Protein AF-A0A1D2QND6-F1 (afdb_monomer_lite)

Secondary structure (DSSP, 8-state):
-PEEEEEEHHHHHHHHHHHHHH-HHHHHHHHHTB----SS-TTEEEEEE-HHHHHHHHHHHHHHHHHHHH-TT-TTHHHHHHHHHHHHHHHHHHHHHHHHHHTS-TT----

Organism: NCBI:txid62101

pLDDT: mean 77.79, std 14.17, range [37.38, 94.06]

Radius of gyration: 15.31 Å; chains: 1; bounding box: 42×25×44 Å

Sequence (111 aa):
MGIINSLDSQSFQLTRKLLEHNAPYLAYKLGDGALQPHKYPLDEITVELEIETINAVIDELMVIGQRWLEDNINEYHSERKQILAYILQQWVKVGQDVQKLAALPSNNVLH

Foldseek 3Di:
DWDKDKFWPVLLVVLLVLCVPQPVVLNVQSVVQWDPADPDDPTITIGTHDLVSLVVSLVSLVVVLVVLVVCPPDPCSVVVNVSSVVSNVRSVVVNVVVVVVVPDPPPPPDD

Structure (mmCIF, N/CA/C/O backbone):
data_AF-A0A1D2QND6-F1
#
_entry.id   AF-A0A1D2QND6-F1
#
loop_
_atom_site.group_PDB
_atom_site.id
_atom_site.type_symbol
_atom_site.label_atom_id
_atom_site.label_alt_id
_atom_site.label_comp_id
_atom_site.label_asym_id
_atom_site.label_entity_id
_atom_site.label_seq_id
_atom_site.pdbx_PDB_ins_code
_atom_site.Cartn_x
_atom_site.Cartn_y
_atom_site.Cartn_z
_atom_site.occupancy
_atom_site.B_iso_or_equiv
_atom_site.auth_seq_id
_atom_site.auth_comp_id
_atom_site.auth_asym_id
_atom_site.auth_atom_id
_atom_site.pdbx_PDB_model_num
ATOM 1 N N . MET A 1 1 ? -6.905 -2.919 18.860 1.00 53.09 1 MET A N 1
ATOM 2 C CA . MET A 1 1 ? -8.271 -2.927 18.286 1.00 53.09 1 MET A CA 1
ATOM 3 C C . MET A 1 1 ? -8.096 -2.590 16.818 1.00 53.09 1 MET A C 1
ATOM 5 O O . MET A 1 1 ? -7.474 -1.569 16.548 1.00 53.09 1 MET A O 1
ATOM 9 N N . GLY A 1 2 ? -8.487 -3.486 15.908 1.00 61.34 2 GLY A N 1
ATOM 10 C CA . GLY A 1 2 ? -8.298 -3.282 14.470 1.00 61.34 2 GLY A CA 1
ATOM 11 C C . GLY A 1 2 ? -9.253 -2.221 13.927 1.00 61.34 2 GLY A C 1
ATOM 12 O O . GLY A 1 2 ? -10.313 -1.978 14.505 1.00 61.34 2 GLY A O 1
ATOM 13 N N . ILE A 1 3 ? -8.861 -1.555 12.845 1.00 65.62 3 ILE A N 1
ATOM 14 C CA . ILE A 1 3 ? -9.696 -0.574 12.156 1.00 65.62 3 ILE A CA 1
ATOM 15 C C . ILE A 1 3 ? -10.239 -1.207 10.895 1.00 65.62 3 ILE A C 1
ATOM 17 O O . ILE A 1 3 ? -9.480 -1.719 10.075 1.00 65.62 3 ILE A O 1
ATOM 21 N N . ILE A 1 4 ? -11.559 -1.130 10.764 1.00 67.06 4 ILE A N 1
ATOM 22 C CA . ILE A 1 4 ? -12.307 -1.636 9.625 1.00 67.06 4 ILE A CA 1
ATOM 23 C C . ILE A 1 4 ? -12.335 -0.550 8.550 1.00 67.06 4 ILE A C 1
ATOM 25 O O . ILE A 1 4 ? -12.848 0.545 8.789 1.00 67.06 4 ILE A O 1
ATOM 29 N N . ASN A 1 5 ? -11.790 -0.841 7.373 1.00 73.62 5 ASN A N 1
ATOM 30 C CA . ASN A 1 5 ? -11.842 0.059 6.223 1.00 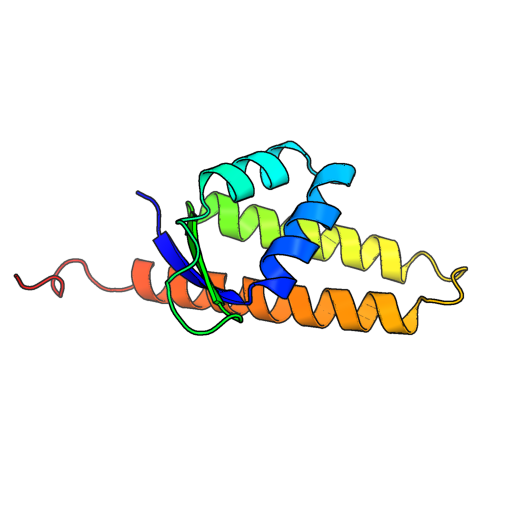73.62 5 ASN A CA 1
ATOM 31 C C . ASN A 1 5 ? -12.056 -0.725 4.921 1.00 73.62 5 ASN A C 1
ATOM 33 O O . ASN A 1 5 ? -11.748 -1.915 4.854 1.00 73.62 5 ASN A O 1
ATOM 37 N N . SER A 1 6 ? -12.583 -0.061 3.895 1.00 78.38 6 SER A N 1
ATOM 38 C CA . SER A 1 6 ? -12.750 -0.632 2.559 1.00 78.38 6 SER A CA 1
ATOM 39 C C . SER A 1 6 ? -11.564 -0.260 1.676 1.00 78.38 6 SER A C 1
ATOM 41 O O . SER A 1 6 ? -11.154 0.899 1.610 1.00 78.38 6 SER A O 1
ATOM 43 N N . LEU A 1 7 ? -11.031 -1.251 0.975 1.00 82.25 7 LEU A N 1
ATOM 44 C CA . LEU A 1 7 ? -9.942 -1.120 0.016 1.00 82.25 7 LEU A CA 1
ATOM 45 C C . LEU A 1 7 ? -10.350 -1.812 -1.279 1.00 82.25 7 LEU A C 1
ATOM 47 O O . LEU A 1 7 ? -10.998 -2.854 -1.226 1.00 82.25 7 LEU A O 1
ATOM 51 N N . ASP A 1 8 ? -9.960 -1.292 -2.440 1.00 85.25 8 ASP A N 1
ATOM 52 C CA . ASP A 1 8 ? -10.268 -2.004 -3.674 1.00 85.25 8 ASP A CA 1
ATOM 53 C C . ASP A 1 8 ? -9.556 -3.374 -3.735 1.00 85.25 8 ASP A C 1
ATOM 55 O O . ASP A 1 8 ? -8.427 -3.562 -3.257 1.00 85.25 8 ASP A O 1
ATOM 59 N N . SER A 1 9 ? -10.242 -4.365 -4.302 1.00 81.62 9 SER A N 1
ATOM 60 C CA . SER A 1 9 ? -9.810 -5.764 -4.266 1.00 81.62 9 SER A CA 1
ATOM 61 C C . SER A 1 9 ? -8.508 -5.996 -5.039 1.00 81.62 9 SER A C 1
ATOM 63 O O . SER A 1 9 ? -7.694 -6.843 -4.651 1.00 81.62 9 SER A O 1
ATOM 65 N N . GLN A 1 10 ? -8.273 -5.221 -6.102 1.00 84.31 10 GLN A N 1
ATOM 66 C CA . GLN A 1 10 ? -7.078 -5.325 -6.934 1.00 84.31 10 GLN A CA 1
ATOM 67 C C . GLN A 1 10 ? -5.852 -4.769 -6.216 1.00 84.31 10 GLN A C 1
ATOM 69 O O . GLN A 1 10 ? -4.829 -5.453 -6.158 1.00 84.31 10 GLN A O 1
ATOM 74 N N . SER A 1 11 ? -5.953 -3.587 -5.613 1.00 87.56 11 SER A N 1
ATOM 75 C CA . SER A 1 11 ? -4.891 -2.997 -4.802 1.00 87.56 11 SER A CA 1
ATOM 76 C C . SER A 1 11 ? -4.544 -3.898 -3.639 1.00 87.56 11 SER A C 1
ATOM 78 O O . SER A 1 11 ? -3.364 -4.153 -3.433 1.00 87.56 11 SER A O 1
ATOM 80 N N . PHE A 1 12 ? -5.530 -4.470 -2.939 1.00 88.31 12 PHE A N 1
ATOM 81 C CA . PHE A 1 12 ? -5.255 -5.425 -1.864 1.00 88.31 12 PHE A CA 1
ATOM 82 C C . PHE A 1 12 ? -4.416 -6.618 -2.355 1.00 88.31 12 PHE A C 1
ATOM 84 O O . PHE A 1 12 ? -3.376 -6.943 -1.774 1.00 88.31 12 PHE A O 1
ATOM 91 N N . GLN A 1 13 ? -4.833 -7.261 -3.452 1.00 85.94 13 GLN A N 1
ATOM 92 C CA . GLN A 1 13 ? -4.117 -8.414 -4.005 1.00 85.94 13 GLN A CA 1
ATOM 93 C C . GLN A 1 13 ? -2.722 -8.050 -4.519 1.00 85.94 13 GLN A C 1
ATOM 95 O O . GLN A 1 13 ? -1.773 -8.811 -4.315 1.00 85.94 13 GLN A O 1
ATOM 100 N N . LEU A 1 14 ? -2.583 -6.903 -5.186 1.00 88.69 14 LEU A N 1
ATOM 101 C CA . LEU A 1 14 ? -1.298 -6.428 -5.688 1.00 88.69 14 LEU A CA 1
ATOM 102 C C . LEU A 1 14 ? -0.357 -6.074 -4.537 1.00 88.69 14 LEU A C 1
ATOM 104 O O . LEU A 1 14 ? 0.794 -6.501 -4.556 1.00 88.69 14 LEU A O 1
ATOM 108 N N . THR A 1 15 ? -0.841 -5.384 -3.503 1.00 91.69 15 THR A N 1
ATOM 109 C CA . THR A 1 15 ? -0.072 -5.111 -2.284 1.00 91.69 15 THR A CA 1
ATOM 110 C C . THR A 1 15 ? 0.420 -6.398 -1.652 1.00 91.69 15 THR A C 1
ATOM 112 O O . THR A 1 15 ? 1.610 -6.516 -1.372 1.00 91.69 15 THR A O 1
ATOM 115 N N . ARG A 1 16 ? -0.454 -7.394 -1.480 1.00 90.25 16 ARG A N 1
ATOM 116 C CA . ARG A 1 16 ? -0.052 -8.679 -0.907 1.00 90.25 16 ARG A CA 1
ATOM 117 C C . ARG A 1 16 ? 1.061 -9.336 -1.728 1.00 90.25 16 ARG A C 1
ATOM 119 O O . ARG A 1 16 ? 2.079 -9.698 -1.150 1.00 90.25 16 ARG A O 1
ATOM 126 N N . LYS A 1 17 ? 0.920 -9.414 -3.056 1.00 89.56 17 LYS A N 1
ATOM 127 C CA . LYS A 1 17 ? 1.960 -9.969 -3.945 1.00 89.56 17 LYS A CA 1
ATOM 128 C C . LYS A 1 17 ? 3.284 -9.208 -3.857 1.00 89.56 17 LYS A C 1
ATOM 130 O O . LYS A 1 17 ? 4.347 -9.820 -3.853 1.00 89.56 17 LYS A O 1
ATOM 135 N N . LEU A 1 18 ? 3.237 -7.877 -3.781 1.00 89.81 18 LEU A N 1
ATOM 136 C CA . LEU A 1 18 ? 4.442 -7.059 -3.621 1.00 89.81 18 LEU A CA 1
ATOM 137 C C . LEU A 1 18 ? 5.135 -7.346 -2.287 1.00 89.81 18 LEU A C 1
ATOM 139 O O . LEU A 1 18 ? 6.358 -7.489 -2.239 1.00 89.81 18 LEU A O 1
ATOM 143 N N . LEU A 1 19 ? 4.363 -7.477 -1.211 1.00 92.31 19 LEU A N 1
ATOM 144 C CA . LEU A 1 19 ? 4.894 -7.728 0.124 1.00 92.31 19 LEU A CA 1
ATOM 145 C C . LEU A 1 19 ? 5.364 -9.173 0.317 1.00 92.31 19 LEU A C 1
ATOM 147 O O . LEU A 1 19 ? 6.319 -9.377 1.054 1.00 92.31 19 LEU A O 1
ATOM 151 N N . GLU A 1 20 ? 4.789 -10.162 -0.373 1.00 91.00 20 GLU A N 1
ATOM 152 C CA . GLU A 1 20 ? 5.235 -11.568 -0.308 1.00 91.00 20 GLU A CA 1
ATOM 153 C C . GLU A 1 20 ? 6.733 -11.724 -0.620 1.00 91.00 20 GLU A C 1
ATOM 155 O O . GLU A 1 20 ? 7.388 -12.605 -0.066 1.00 91.00 20 GLU A O 1
ATOM 160 N N . HIS A 1 21 ? 7.295 -10.834 -1.443 1.00 86.38 21 HIS A N 1
ATOM 161 C CA . HIS A 1 21 ? 8.716 -10.839 -1.798 1.00 86.38 21 HIS A CA 1
ATOM 162 C C . HIS A 1 21 ? 9.573 -9.829 -1.022 1.00 86.38 21 HIS A C 1
ATOM 164 O O . HIS A 1 21 ? 10.778 -10.037 -0.901 1.00 86.38 21 HIS A O 1
ATOM 170 N N . ASN A 1 22 ? 8.982 -8.742 -0.519 1.00 87.12 22 ASN A N 1
ATOM 171 C CA . ASN A 1 22 ? 9.728 -7.627 0.083 1.00 87.12 22 ASN A CA 1
ATOM 172 C C . ASN A 1 22 ? 9.596 -7.565 1.610 1.00 87.12 22 ASN A C 1
ATOM 174 O O . ASN A 1 22 ? 10.574 -7.293 2.299 1.00 87.12 22 ASN A O 1
ATOM 178 N N . ALA A 1 23 ? 8.414 -7.877 2.141 1.00 92.12 23 ALA A N 1
ATOM 179 C CA . ALA A 1 23 ? 8.124 -7.923 3.570 1.00 92.12 23 ALA A CA 1
ATOM 180 C C . ALA A 1 23 ? 7.092 -9.031 3.872 1.00 92.12 2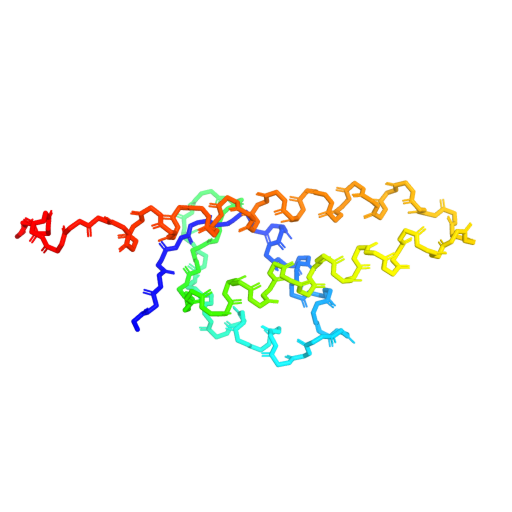3 ALA A C 1
ATOM 182 O O . ALA A 1 23 ? 5.918 -8.741 4.131 1.00 92.12 23 ALA A O 1
ATOM 183 N N . PRO A 1 24 ? 7.507 -10.315 3.870 1.00 90.19 24 PRO A N 1
ATOM 184 C CA . PRO A 1 24 ? 6.587 -11.451 3.989 1.00 90.19 24 PRO A CA 1
ATOM 185 C C . PRO A 1 24 ? 5.727 -11.418 5.259 1.00 90.19 24 PRO A C 1
ATOM 187 O O . PRO A 1 24 ? 4.584 -11.870 5.257 1.00 90.19 24 PRO A O 1
ATOM 190 N N . TYR A 1 25 ? 6.251 -10.835 6.343 1.00 90.25 25 TYR A N 1
ATOM 191 C CA . TYR A 1 25 ? 5.506 -10.673 7.591 1.00 90.25 25 TYR A CA 1
ATOM 192 C C . TYR A 1 25 ? 4.297 -9.731 7.435 1.00 90.25 25 TYR A C 1
ATOM 194 O O . TYR A 1 25 ? 3.257 -9.973 8.044 1.00 90.25 25 TYR A O 1
ATOM 202 N N . LEU A 1 26 ? 4.403 -8.680 6.610 1.00 90.44 26 LEU A N 1
ATOM 203 C CA . LEU A 1 26 ? 3.289 -7.773 6.322 1.00 90.44 26 LEU A CA 1
ATOM 204 C C . LEU A 1 26 ? 2.269 -8.437 5.405 1.00 90.44 26 LEU A C 1
ATOM 206 O O . LEU A 1 26 ? 1.074 -8.290 5.634 1.00 90.44 26 LEU A O 1
ATOM 210 N N . ALA A 1 27 ? 2.720 -9.218 4.418 1.00 88.75 27 ALA A N 1
ATOM 211 C CA . ALA A 1 27 ? 1.816 -9.999 3.574 1.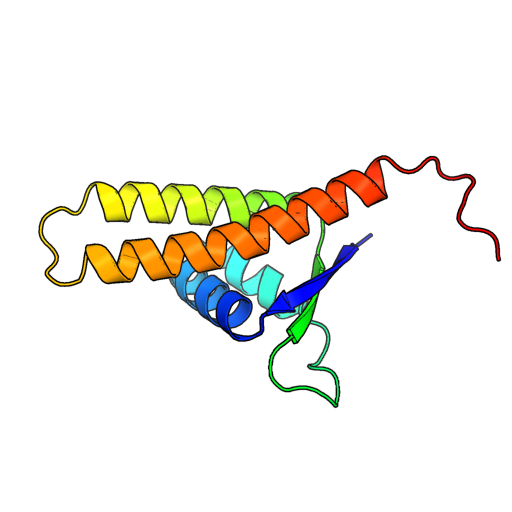00 88.75 27 ALA A CA 1
ATOM 212 C C . ALA A 1 27 ? 0.970 -10.983 4.399 1.00 88.75 27 ALA A C 1
ATOM 214 O O . ALA A 1 27 ? -0.231 -11.112 4.165 1.00 88.75 27 ALA A O 1
ATOM 215 N N . TYR A 1 28 ? 1.588 -11.624 5.396 1.00 87.50 28 TYR A N 1
ATOM 216 C CA . TYR A 1 28 ? 0.893 -12.484 6.351 1.00 87.50 28 TYR A CA 1
ATOM 217 C C . TYR A 1 28 ? -0.146 -11.699 7.169 1.00 87.50 28 TYR A C 1
ATOM 219 O O . TYR A 1 28 ? -1.318 -12.066 7.175 1.00 87.50 28 TYR A O 1
ATOM 227 N N . LYS A 1 29 ? 0.245 -10.567 7.777 1.00 86.38 29 LYS A N 1
ATOM 228 C CA . LYS A 1 29 ? -0.676 -9.710 8.549 1.00 86.38 29 LYS A CA 1
ATOM 229 C C . LYS A 1 29 ? -1.852 -9.182 7.721 1.00 86.38 29 LYS A C 1
ATOM 231 O O . LYS A 1 29 ? -2.966 -9.115 8.229 1.00 86.38 29 LYS A O 1
ATOM 236 N N . LEU A 1 30 ? -1.623 -8.831 6.454 1.00 83.38 30 LEU A N 1
ATOM 237 C CA . LEU A 1 30 ? -2.692 -8.440 5.532 1.00 83.38 30 LEU A CA 1
ATOM 238 C C . LEU A 1 30 ? -3.663 -9.587 5.254 1.00 83.38 30 LEU A C 1
ATOM 240 O O . LEU A 1 30 ? -4.861 -9.351 5.150 1.00 83.38 30 LEU A O 1
ATOM 244 N N . GLY A 1 31 ? -3.149 -10.813 5.122 1.00 79.56 31 GLY A N 1
ATOM 245 C CA . GLY A 1 31 ? -3.966 -12.010 4.946 1.00 79.56 31 GLY A CA 1
ATOM 246 C C . GLY A 1 31 ? -4.881 -12.277 6.140 1.00 79.56 31 GLY A C 1
ATOM 247 O O . GLY A 1 31 ? -6.067 -12.517 5.936 1.00 79.56 31 GLY A O 1
ATOM 248 N N . ASP A 1 32 ? -4.346 -12.177 7.359 1.00 75.31 32 ASP A N 1
ATOM 249 C CA . ASP A 1 32 ? -5.105 -12.381 8.602 1.00 75.31 32 ASP A CA 1
ATOM 250 C C . ASP A 1 32 ? -6.132 -11.263 8.857 1.00 75.31 32 ASP A C 1
ATOM 252 O O . ASP A 1 32 ? -7.195 -11.520 9.416 1.00 75.31 32 ASP A O 1
ATOM 256 N N . GLY A 1 33 ? -5.837 -10.031 8.426 1.00 63.41 33 GLY A N 1
ATOM 257 C CA . GLY A 1 33 ? -6.729 -8.877 8.574 1.00 63.41 33 GLY A CA 1
ATOM 258 C C . GLY A 1 33 ? -7.795 -8.728 7.484 1.00 63.41 33 GLY A C 1
ATOM 259 O O . GLY A 1 33 ? -8.601 -7.806 7.549 1.00 63.41 33 GLY A O 1
ATOM 260 N N . ALA A 1 34 ? -7.826 -9.582 6.459 1.00 70.06 34 ALA A N 1
ATOM 261 C CA . ALA A 1 34 ? -8.859 -9.510 5.429 1.00 70.06 34 ALA A CA 1
ATOM 262 C C . ALA A 1 34 ? -10.166 -10.140 5.930 1.00 70.06 34 ALA A C 1
ATOM 264 O O . ALA A 1 34 ? -10.261 -11.358 6.103 1.00 70.06 34 ALA A O 1
ATOM 265 N N . LEU A 1 35 ? -11.204 -9.324 6.109 1.00 63.53 35 LEU A N 1
ATOM 266 C CA . LEU A 1 35 ? -12.551 -9.830 6.351 1.00 63.53 35 LEU A CA 1
ATOM 267 C C . LEU A 1 35 ? -13.132 -10.306 5.009 1.00 63.53 35 LEU A C 1
ATOM 269 O O . LEU A 1 35 ? -12.875 -9.705 3.966 1.00 63.53 35 LEU A O 1
ATOM 273 N N . GLN A 1 36 ? -13.855 -11.435 5.017 1.00 57.16 36 GLN A N 1
ATOM 274 C CA . GLN A 1 36 ? -14.335 -12.099 3.793 1.00 57.16 36 GLN A CA 1
ATOM 275 C C . GLN A 1 36 ? -14.960 -11.104 2.797 1.00 57.16 36 GLN A C 1
ATOM 277 O O . GLN A 1 36 ? -15.710 -10.222 3.225 1.00 57.16 36 GLN A O 1
ATOM 282 N N . PRO A 1 37 ? -14.722 -11.268 1.479 1.00 54.09 37 PRO A N 1
ATOM 283 C CA . PRO A 1 37 ? -15.280 -10.376 0.471 1.00 54.09 37 PRO A CA 1
ATOM 284 C C . PRO A 1 37 ? -16.800 -10.308 0.624 1.00 54.09 37 PRO A C 1
ATOM 286 O O . PRO A 1 37 ? -17.485 -11.338 0.651 1.00 54.09 37 PRO A O 1
ATOM 289 N N . HIS A 1 38 ? -17.328 -9.092 0.765 1.00 48.53 38 HIS A N 1
ATOM 290 C CA . HIS A 1 38 ? -18.762 -8.878 0.840 1.00 48.53 38 HIS A CA 1
ATOM 291 C C . HIS A 1 38 ? -19.439 -9.450 -0.413 1.00 48.53 38 HIS A C 1
ATOM 293 O O . HIS A 1 38 ? -18.961 -9.315 -1.541 1.00 48.53 38 HIS A O 1
ATOM 299 N N . LYS A 1 39 ? -20.581 -10.119 -0.216 1.00 44.25 39 LYS A N 1
ATOM 300 C CA . LYS A 1 39 ? -21.522 -10.386 -1.306 1.00 44.25 39 LYS A CA 1
ATOM 301 C C . LYS A 1 39 ? -21.945 -9.008 -1.845 1.00 44.25 39 LYS A C 1
ATOM 303 O O . LYS A 1 39 ? -22.751 -8.370 -1.183 1.00 44.25 39 LYS A O 1
ATOM 308 N N . TYR A 1 40 ? -21.417 -8.601 -3.004 1.00 39.66 40 TYR A N 1
ATOM 309 C CA . TYR A 1 40 ? -21.650 -7.350 -3.768 1.00 39.66 40 TYR A CA 1
ATOM 310 C C . TYR A 1 40 ? -20.753 -6.137 -3.435 1.00 39.66 40 TYR A C 1
ATOM 312 O O . TYR A 1 40 ? -20.583 -5.838 -2.257 1.00 39.66 40 TYR A O 1
ATOM 320 N N . PRO A 1 41 ? -20.355 -5.322 -4.443 1.00 48.88 41 PRO A N 1
ATOM 321 C CA . PRO A 1 41 ? -19.913 -5.652 -5.805 1.00 48.88 41 PRO A CA 1
ATOM 322 C C . PRO A 1 41 ? -18.421 -6.056 -5.805 1.00 48.88 41 PRO A C 1
ATOM 324 O O . PRO A 1 41 ? -17.725 -5.890 -4.814 1.00 48.88 41 PRO A O 1
ATOM 327 N N . LEU A 1 42 ? -17.935 -6.626 -6.907 1.00 53.38 42 LEU A N 1
ATOM 328 C CA . LEU A 1 42 ? -16.666 -7.370 -7.051 1.00 53.38 42 LEU A CA 1
ATOM 329 C C . LEU A 1 42 ? -15.356 -6.591 -6.771 1.00 53.38 42 LEU A C 1
ATOM 331 O O . LEU A 1 42 ? -14.267 -7.152 -6.917 1.00 53.38 42 LEU A O 1
ATOM 335 N N . ASP A 1 43 ? -15.439 -5.336 -6.337 1.00 70.38 43 ASP A N 1
ATOM 336 C CA . ASP A 1 43 ? -14.337 -4.385 -6.451 1.00 70.38 43 ASP A CA 1
ATOM 337 C C . ASP A 1 43 ? -13.787 -3.882 -5.110 1.00 70.38 43 ASP A C 1
ATOM 339 O O . ASP A 1 43 ? -12.726 -3.272 -5.121 1.00 70.38 43 ASP A O 1
ATOM 343 N N . GLU A 1 44 ? -14.415 -4.174 -3.962 1.00 72.56 44 GLU A N 1
ATOM 344 C CA . GLU A 1 44 ? -13.940 -3.726 -2.638 1.00 72.56 44 GLU A CA 1
ATOM 345 C C . GLU A 1 44 ? -13.861 -4.872 -1.608 1.00 72.56 44 GLU A C 1
ATOM 347 O O . GLU A 1 44 ? -14.706 -5.767 -1.558 1.00 72.56 44 GLU A O 1
ATOM 352 N N . ILE A 1 45 ? -12.816 -4.845 -0.780 1.00 76.81 45 ILE A N 1
ATOM 353 C CA . ILE A 1 45 ? -12.531 -5.754 0.332 1.00 76.81 45 ILE A CA 1
ATOM 354 C C . ILE A 1 45 ? -12.511 -4.937 1.618 1.00 76.81 45 ILE A C 1
ATOM 356 O O . ILE A 1 45 ? -11.880 -3.884 1.695 1.00 76.81 45 ILE A O 1
ATOM 360 N N . THR A 1 46 ? -13.160 -5.460 2.652 1.00 79.44 46 THR A N 1
ATOM 361 C CA . THR A 1 46 ? -13.065 -4.904 3.996 1.00 79.44 46 THR A CA 1
ATOM 362 C C . THR A 1 46 ? -11.854 -5.491 4.712 1.00 79.44 46 THR A C 1
ATOM 364 O O . THR A 1 46 ? -11.711 -6.709 4.819 1.00 79.44 46 THR A O 1
ATOM 367 N N . VAL A 1 47 ? -10.981 -4.628 5.218 1.00 77.75 47 VAL A N 1
ATOM 368 C CA . VAL A 1 47 ? -9.803 -5.010 6.001 1.00 77.75 47 VAL A CA 1
ATOM 369 C C . VAL A 1 47 ? -9.958 -4.525 7.434 1.00 77.75 47 VAL A C 1
ATOM 371 O O . VAL A 1 47 ? -10.373 -3.393 7.658 1.00 77.75 47 VAL A O 1
ATOM 374 N N . GLU A 1 48 ? -9.623 -5.380 8.394 1.00 84.44 48 GLU A N 1
ATOM 375 C CA . GLU A 1 48 ? -9.487 -5.058 9.809 1.00 84.44 48 GLU A CA 1
ATOM 376 C C . GLU A 1 48 ? -8.004 -5.125 10.190 1.00 84.44 48 GLU A C 1
ATOM 378 O O . GLU A 1 48 ? -7.431 -6.201 10.366 1.00 84.44 48 GLU A O 1
ATOM 383 N N . LEU A 1 49 ? -7.357 -3.961 10.281 1.00 82.25 49 LEU A N 1
ATOM 384 C CA . LEU A 1 49 ? -5.915 -3.857 10.519 1.00 82.25 49 LEU A CA 1
ATOM 385 C C . LEU A 1 49 ? -5.598 -2.821 11.595 1.00 82.25 49 LEU A C 1
ATOM 387 O O . LEU A 1 49 ? -6.283 -1.810 11.737 1.00 82.25 49 LEU A O 1
ATOM 391 N N . GLU A 1 50 ? -4.529 -3.057 12.350 1.00 85.50 50 GLU A N 1
ATOM 392 C CA . GLU A 1 50 ? -3.979 -2.065 13.279 1.00 85.50 50 GLU A CA 1
ATOM 393 C C . GLU A 1 50 ? -3.360 -0.882 12.516 1.00 85.50 50 GLU A C 1
ATOM 395 O O . GLU A 1 50 ? -2.799 -1.069 11.431 1.00 85.50 50 GLU A O 1
ATOM 400 N N . ILE A 1 51 ? -3.405 0.323 13.099 1.00 83.50 51 ILE A N 1
ATOM 401 C CA . ILE A 1 51 ? -2.840 1.550 12.498 1.00 83.50 51 ILE A CA 1
ATOM 402 C C . ILE A 1 51 ? -1.366 1.346 12.149 1.00 83.50 51 ILE A C 1
ATOM 404 O O . ILE A 1 51 ? -0.908 1.729 11.074 1.00 83.50 51 ILE A O 1
ATOM 408 N N . GLU A 1 52 ? -0.629 0.699 13.044 1.00 87.62 52 GLU A N 1
ATOM 409 C CA . GLU A 1 52 ? 0.785 0.385 12.892 1.00 87.62 52 GLU A CA 1
ATOM 410 C C . GLU A 1 52 ? 1.029 -0.517 11.680 1.00 87.62 52 GLU A C 1
ATOM 412 O O . GLU A 1 52 ? 2.010 -0.336 10.963 1.00 87.62 52 GLU A O 1
ATOM 417 N N . THR A 1 53 ? 0.118 -1.458 11.412 1.00 88.94 53 THR A N 1
ATOM 418 C CA . THR A 1 53 ? 0.212 -2.341 10.243 1.00 88.94 53 THR A CA 1
ATOM 419 C C . THR A 1 53 ? -0.087 -1.577 8.956 1.00 88.94 53 THR A C 1
ATOM 421 O O . THR A 1 53 ? 0.613 -1.765 7.966 1.00 88.94 53 THR A O 1
ATOM 424 N N . ILE A 1 54 ? -1.072 -0.675 8.972 1.00 87.44 54 ILE A N 1
ATOM 425 C CA . ILE A 1 54 ? -1.404 0.181 7.823 1.00 87.44 54 ILE A CA 1
ATOM 426 C C . ILE A 1 54 ? -0.225 1.101 7.480 1.00 87.44 54 ILE A C 1
ATOM 428 O O . ILE A 1 54 ? 0.189 1.158 6.323 1.00 87.44 54 ILE A O 1
ATOM 432 N N . ASN A 1 55 ? 0.363 1.762 8.480 1.00 89.31 55 ASN A N 1
ATOM 433 C CA . ASN A 1 55 ? 1.533 2.620 8.286 1.00 89.31 55 ASN A CA 1
ATOM 434 C C . ASN A 1 55 ? 2.732 1.824 7.753 1.00 89.31 55 ASN A C 1
ATOM 436 O O . ASN A 1 55 ? 3.345 2.236 6.774 1.00 89.31 55 ASN A O 1
ATOM 440 N N . ALA A 1 56 ? 3.011 0.643 8.317 1.00 91.62 56 ALA A N 1
ATOM 441 C CA . ALA A 1 56 ? 4.101 -0.209 7.845 1.00 91.62 56 ALA A CA 1
ATOM 442 C C . ALA A 1 56 ? 3.913 -0.670 6.386 1.00 91.62 56 ALA A C 1
ATOM 444 O O . ALA A 1 56 ? 4.887 -0.777 5.644 1.00 91.62 56 ALA A O 1
ATOM 445 N N . VAL A 1 57 ? 2.671 -0.920 5.953 1.00 91.62 57 VAL A N 1
ATOM 446 C CA . VAL A 1 57 ? 2.358 -1.242 4.550 1.00 91.62 57 VAL A CA 1
ATOM 447 C C . VAL A 1 57 ? 2.620 -0.044 3.637 1.00 91.62 57 VAL A C 1
ATOM 449 O O . VAL A 1 57 ? 3.233 -0.220 2.584 1.00 91.62 57 VAL A O 1
ATOM 452 N N . ILE A 1 58 ? 2.192 1.161 4.027 1.00 91.56 58 ILE A N 1
ATOM 453 C CA . ILE A 1 58 ? 2.451 2.393 3.262 1.00 91.56 58 ILE A CA 1
ATOM 454 C C . ILE A 1 58 ? 3.959 2.622 3.118 1.00 91.56 58 ILE A C 1
ATOM 456 O O . ILE A 1 58 ? 4.438 2.826 2.000 1.00 91.56 58 ILE A O 1
ATOM 460 N N . ASP A 1 59 ? 4.700 2.533 4.222 1.00 92.81 59 ASP A N 1
ATOM 461 C CA . ASP A 1 59 ? 6.146 2.745 4.240 1.00 92.81 59 ASP A CA 1
ATOM 462 C C . ASP A 1 59 ? 6.865 1.739 3.330 1.00 92.81 59 ASP A C 1
ATOM 464 O O . ASP A 1 59 ? 7.666 2.130 2.479 1.00 92.81 59 ASP A O 1
ATOM 468 N N . GLU A 1 60 ? 6.536 0.446 3.423 1.00 94.06 60 GLU A N 1
ATOM 469 C CA . GLU A 1 60 ? 7.168 -0.574 2.580 1.00 94.06 60 GLU A CA 1
ATOM 470 C C . GLU A 1 60 ? 6.844 -0.365 1.091 1.00 94.06 60 GLU A C 1
ATOM 472 O O . GLU A 1 60 ? 7.728 -0.486 0.242 1.00 94.06 60 GLU A O 1
ATOM 477 N N . LEU A 1 61 ? 5.606 0.015 0.752 1.00 91.69 61 LEU A N 1
ATOM 478 C CA . LEU A 1 61 ? 5.233 0.349 -0.626 1.00 91.69 61 LEU A CA 1
ATOM 479 C C . LEU A 1 61 ? 6.019 1.559 -1.157 1.00 91.69 61 LEU A C 1
ATOM 481 O O . LEU A 1 61 ? 6.426 1.552 -2.322 1.00 91.69 61 LEU A O 1
ATOM 485 N N . MET A 1 62 ? 6.285 2.569 -0.322 1.00 90.44 62 MET A N 1
ATOM 486 C CA . MET A 1 62 ? 7.147 3.696 -0.695 1.00 90.44 62 MET A CA 1
ATOM 487 C C . MET A 1 62 ? 8.586 3.241 -0.968 1.00 90.44 62 MET A C 1
ATOM 489 O O . MET A 1 62 ? 9.169 3.639 -1.980 1.00 90.44 62 MET A O 1
ATOM 493 N N . VAL A 1 63 ? 9.143 2.364 -0.126 1.00 91.81 63 VAL A N 1
ATOM 494 C CA . VAL A 1 63 ? 10.502 1.819 -0.304 1.00 91.81 63 VAL A CA 1
ATOM 495 C C . VAL A 1 63 ? 10.597 0.943 -1.560 1.00 91.81 63 VAL A C 1
ATOM 497 O O . VAL A 1 63 ? 11.588 1.016 -2.292 1.00 91.81 63 VAL A O 1
ATOM 500 N N . ILE A 1 64 ? 9.588 0.114 -1.846 1.00 89.31 64 ILE A N 1
ATOM 501 C CA . ILE A 1 64 ? 9.504 -0.660 -3.100 1.00 89.31 64 ILE A CA 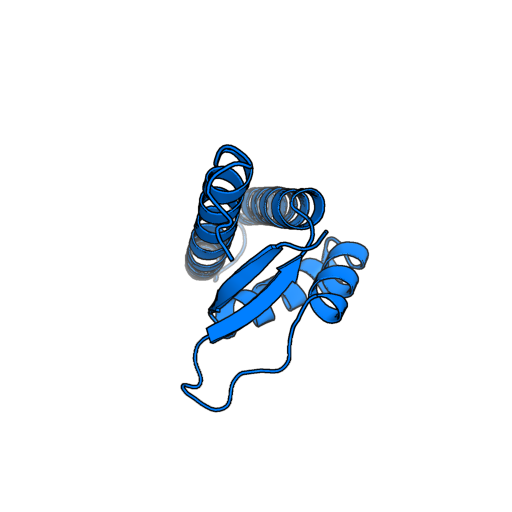1
ATOM 502 C C . ILE A 1 64 ? 9.483 0.292 -4.300 1.00 89.31 64 ILE A C 1
ATOM 504 O O . ILE A 1 64 ? 10.206 0.078 -5.273 1.00 89.31 64 ILE A O 1
ATOM 508 N N . GLY A 1 65 ? 8.711 1.376 -4.212 1.00 86.31 65 GLY A N 1
ATOM 509 C CA . GLY A 1 65 ? 8.650 2.387 -5.260 1.00 86.31 65 GLY A CA 1
ATOM 510 C C . GLY A 1 65 ? 9.945 3.078 -5.542 1.00 86.31 65 GLY A C 1
ATOM 511 O O . GLY A 1 65 ? 10.334 3.175 -6.701 1.00 86.3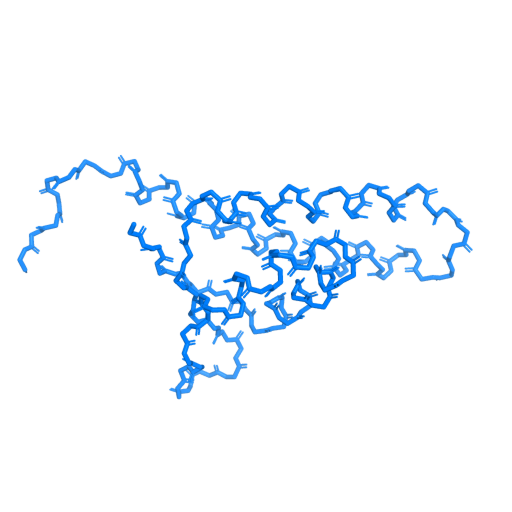1 65 GLY A O 1
ATOM 512 N N . GLN A 1 66 ? 10.633 3.514 -4.498 1.00 86.31 66 GLN A N 1
ATOM 513 C CA . GLN A 1 66 ? 11.931 4.136 -4.661 1.00 86.31 66 GLN A CA 1
ATOM 514 C C . GLN A 1 66 ? 12.916 3.188 -5.359 1.00 86.31 66 GLN A C 1
ATOM 516 O O . GLN A 1 66 ? 13.539 3.581 -6.343 1.00 86.31 66 GLN A O 1
ATOM 521 N N . ARG A 1 67 ? 12.967 1.915 -4.944 1.00 86.75 67 ARG A N 1
ATOM 522 C CA . ARG A 1 67 ? 13.799 0.891 -5.601 1.00 86.75 67 ARG A CA 1
ATOM 523 C C . ARG A 1 67 ? 13.450 0.723 -7.083 1.00 86.75 67 ARG A C 1
ATOM 525 O O . ARG A 1 67 ? 14.341 0.612 -7.918 1.00 86.75 67 ARG A O 1
ATOM 532 N N . TRP A 1 68 ? 12.164 0.729 -7.427 1.00 83.62 68 TRP A N 1
ATOM 533 C CA . TRP A 1 68 ? 11.714 0.625 -8.819 1.00 83.62 68 TRP A CA 1
ATOM 534 C C . TRP A 1 68 ? 12.014 1.873 -9.657 1.00 83.62 68 TRP A C 1
ATOM 536 O O . TRP A 1 68 ? 12.214 1.747 -10.861 1.00 83.62 68 TRP A O 1
ATOM 546 N N . LEU A 1 69 ? 12.040 3.062 -9.045 1.00 75.25 69 LEU A N 1
ATOM 547 C CA . LEU A 1 69 ? 12.444 4.312 -9.701 1.00 75.25 69 LEU A CA 1
ATOM 548 C C . LEU A 1 69 ? 13.949 4.357 -9.987 1.00 75.25 69 LEU A C 1
ATOM 550 O O . LEU A 1 69 ? 14.375 4.991 -10.951 1.00 75.25 69 LEU A O 1
ATOM 554 N N . GLU A 1 70 ? 14.749 3.721 -9.137 1.00 81.12 70 GLU A N 1
ATOM 555 C CA . GLU A 1 70 ? 16.202 3.636 -9.288 1.00 81.12 70 GLU A CA 1
ATOM 556 C C . GLU A 1 70 ? 16.608 2.576 -10.335 1.00 81.12 70 GLU A C 1
ATOM 558 O O . GLU A 1 70 ? 17.620 2.747 -11.024 1.00 81.12 70 GLU A O 1
ATOM 563 N N . ASP A 1 71 ? 15.782 1.538 -10.530 1.00 76.62 71 ASP A N 1
ATOM 564 C CA . ASP A 1 71 ? 15.931 0.506 -11.568 1.00 76.62 71 ASP A CA 1
ATOM 565 C C . ASP A 1 71 ? 15.549 1.032 -12.971 1.00 76.62 71 ASP A C 1
ATOM 567 O O . ASP A 1 71 ? 14.523 0.689 -13.564 1.00 76.62 71 ASP A O 1
ATOM 571 N N . ASN A 1 72 ? 16.411 1.895 -13.518 1.00 62.78 72 ASN A N 1
ATOM 572 C CA . ASN A 1 72 ? 16.252 2.558 -14.821 1.00 62.78 72 ASN A CA 1
ATOM 573 C C . ASN A 1 72 ? 16.437 1.629 -16.044 1.00 62.78 72 ASN A C 1
ATOM 575 O O . ASN A 1 72 ? 16.464 2.108 -17.176 1.00 62.78 72 ASN A O 1
ATOM 579 N N . ILE A 1 73 ? 16.605 0.317 -15.846 1.00 62.06 73 ILE A N 1
ATOM 580 C CA . ILE A 1 73 ? 16.994 -0.634 -16.905 1.00 62.06 73 ILE A CA 1
ATOM 581 C C . ILE A 1 73 ? 15.776 -1.399 -17.466 1.00 62.06 73 ILE A C 1
ATOM 583 O O . ILE A 1 73 ? 15.895 -2.155 -18.427 1.00 62.06 73 ILE A O 1
ATOM 587 N N . ASN A 1 74 ? 14.576 -1.198 -16.912 1.00 63.75 74 ASN A N 1
ATOM 588 C CA . ASN A 1 74 ? 13.418 -2.032 -17.233 1.00 63.75 74 ASN A CA 1
ATOM 589 C C . ASN A 1 74 ? 12.477 -1.426 -18.290 1.00 63.75 74 ASN A C 1
ATOM 591 O O . ASN A 1 74 ? 11.997 -0.303 -18.139 1.00 63.75 74 ASN A O 1
ATOM 595 N N . GLU A 1 75 ? 12.117 -2.219 -19.303 1.00 67.69 75 GLU A N 1
ATOM 596 C CA . GLU A 1 75 ? 11.160 -1.855 -20.364 1.00 67.69 75 GLU A CA 1
ATOM 597 C C . GLU A 1 75 ? 9.736 -1.559 -19.842 1.00 67.69 75 GLU A C 1
ATOM 599 O O . GLU A 1 75 ? 8.959 -0.904 -20.526 1.00 67.69 75 GLU A O 1
ATOM 604 N N . TYR A 1 76 ? 9.431 -1.957 -18.599 1.00 72.19 76 TYR A N 1
ATOM 605 C CA . TYR A 1 76 ? 8.139 -1.749 -17.923 1.00 72.19 76 TYR A CA 1
ATOM 606 C C . TYR A 1 76 ? 8.158 -0.653 -16.844 1.00 72.19 76 TYR A C 1
ATOM 608 O O . TYR A 1 76 ? 7.329 -0.641 -15.927 1.00 72.19 76 TYR A O 1
ATOM 616 N N . HIS A 1 77 ? 9.160 0.228 -16.858 1.00 73.75 77 HIS A N 1
ATOM 617 C CA . HIS A 1 77 ? 9.346 1.234 -15.808 1.00 73.75 77 HIS A CA 1
ATOM 618 C C . HIS A 1 77 ? 8.141 2.191 -15.679 1.00 73.75 77 HIS A C 1
ATOM 620 O O . HIS A 1 77 ? 7.788 2.590 -14.568 1.00 73.75 77 HIS A O 1
ATOM 626 N N . SER A 1 78 ? 7.454 2.515 -16.778 1.00 79.25 78 SER A N 1
ATOM 627 C CA . SER A 1 78 ? 6.261 3.376 -16.761 1.00 79.25 78 SER A CA 1
ATOM 628 C C . SER A 1 78 ? 5.050 2.687 -16.123 1.00 79.25 78 SER A C 1
ATOM 630 O O . SER A 1 78 ? 4.386 3.269 -15.264 1.00 79.25 78 SER A O 1
ATOM 632 N N . GLU A 1 79 ? 4.790 1.435 -16.486 1.00 82.38 79 GLU A N 1
ATOM 633 C CA . GLU A 1 79 ? 3.681 0.623 -15.979 1.00 82.38 79 GLU A CA 1
ATOM 634 C C . GLU A 1 79 ? 3.855 0.338 -14.488 1.00 82.38 79 GLU A C 1
ATOM 636 O O . GLU A 1 79 ? 2.915 0.489 -13.707 1.00 82.38 79 GLU A O 1
ATOM 641 N N . ARG A 1 80 ? 5.078 -0.000 -14.061 1.00 81.88 80 ARG A N 1
ATOM 642 C CA . ARG A 1 80 ? 5.403 -0.221 -12.644 1.00 81.88 80 ARG A CA 1
ATOM 643 C C . ARG A 1 80 ? 5.127 1.013 -11.789 1.00 81.88 80 ARG A C 1
ATOM 645 O O . ARG A 1 80 ? 4.559 0.876 -10.706 1.00 81.88 80 ARG A O 1
ATOM 652 N N . LYS A 1 81 ? 5.463 2.214 -12.278 1.00 82.12 81 LYS A N 1
ATOM 653 C CA . LYS A 1 81 ? 5.125 3.467 -11.582 1.00 82.12 81 LYS A CA 1
ATOM 654 C C . LYS A 1 81 ? 3.623 3.671 -11.468 1.00 82.12 81 LYS A C 1
ATOM 656 O O . LYS A 1 81 ? 3.163 4.076 -10.408 1.00 82.12 81 LYS A O 1
ATOM 661 N N . GLN A 1 82 ? 2.872 3.409 -12.535 1.00 86.19 82 GLN A N 1
ATOM 662 C CA . GLN A 1 82 ? 1.417 3.578 -12.530 1.00 86.19 82 GLN A CA 1
ATOM 663 C C . GLN A 1 82 ? 0.745 2.608 -11.557 1.00 86.19 82 GLN A C 1
ATOM 665 O O . GLN A 1 82 ? -0.066 3.039 -10.740 1.00 86.19 82 GLN A O 1
ATOM 670 N N . ILE A 1 83 ? 1.133 1.329 -11.592 1.00 85.56 83 ILE A N 1
ATOM 671 C CA . ILE A 1 83 ? 0.632 0.301 -10.670 1.00 85.56 83 ILE A CA 1
ATOM 672 C C . ILE A 1 83 ? 0.921 0.706 -9.227 1.00 85.56 83 ILE A C 1
ATOM 674 O O . ILE A 1 83 ? 0.025 0.683 -8.386 1.00 85.56 83 ILE A O 1
ATOM 678 N N . LEU A 1 84 ? 2.155 1.114 -8.931 1.00 88.12 84 LEU A N 1
ATOM 679 C CA . LEU A 1 84 ? 2.500 1.475 -7.567 1.00 88.12 84 LEU A CA 1
ATOM 680 C C . LEU A 1 84 ? 1.812 2.763 -7.106 1.00 88.12 84 LEU A C 1
ATOM 682 O O . LEU A 1 84 ? 1.355 2.823 -5.969 1.00 88.12 84 LEU A O 1
ATOM 686 N N . ALA A 1 85 ? 1.707 3.774 -7.970 1.00 86.50 85 ALA A N 1
ATOM 687 C CA . ALA A 1 85 ? 0.990 5.005 -7.655 1.00 86.50 85 ALA A CA 1
ATOM 688 C C . ALA A 1 85 ? -0.485 4.724 -7.341 1.00 86.50 85 ALA A C 1
ATOM 690 O O . ALA A 1 85 ? -1.005 5.257 -6.363 1.00 86.50 85 ALA A O 1
ATOM 691 N N . TYR A 1 86 ? -1.130 3.855 -8.124 1.00 89.19 86 TYR A N 1
ATOM 692 C CA . TYR A 1 86 ? -2.502 3.415 -7.881 1.00 89.19 86 TYR A CA 1
ATOM 693 C C . TYR A 1 86 ? -2.643 2.736 -6.512 1.00 89.19 86 TYR A C 1
ATOM 695 O O . TYR A 1 86 ? -3.455 3.167 -5.696 1.00 89.19 86 TYR A O 1
ATOM 703 N N . ILE A 1 87 ? -1.791 1.752 -6.212 1.00 90.06 87 ILE A N 1
ATOM 704 C CA . ILE A 1 87 ? -1.818 1.032 -4.931 1.00 90.06 87 ILE A CA 1
ATOM 705 C C . ILE A 1 87 ? -1.561 1.985 -3.751 1.00 90.06 87 ILE A C 1
ATOM 707 O O . ILE A 1 87 ? -2.287 1.959 -2.757 1.00 90.06 87 ILE A O 1
ATOM 711 N N . LEU A 1 88 ? -0.546 2.851 -3.847 1.00 89.25 88 LEU A N 1
ATOM 712 C CA . LEU A 1 88 ? -0.195 3.802 -2.787 1.00 89.25 88 LEU A CA 1
ATOM 713 C C . LEU A 1 88 ? -1.326 4.790 -2.499 1.00 89.25 88 LEU A C 1
ATOM 715 O O . LEU A 1 88 ? -1.595 5.071 -1.335 1.00 89.25 88 LEU A O 1
ATOM 719 N N . GLN A 1 89 ? -2.012 5.298 -3.527 1.00 89.75 89 GLN A N 1
ATOM 720 C CA . GLN A 1 89 ? -3.149 6.207 -3.339 1.00 89.75 89 GLN A CA 1
ATOM 721 C C . GLN A 1 89 ? -4.253 5.572 -2.486 1.00 89.75 89 GLN A C 1
ATOM 723 O O . GLN A 1 89 ? -4.832 6.240 -1.627 1.00 89.75 89 GLN A O 1
ATOM 728 N N . GLN A 1 90 ? -4.508 4.282 -2.684 1.00 88.25 90 GLN A N 1
ATOM 729 C CA . GLN A 1 90 ? -5.541 3.547 -1.960 1.00 88.25 90 GLN A CA 1
ATOM 730 C C . GLN A 1 90 ? -5.153 3.342 -0.492 1.00 88.25 90 GLN A C 1
ATOM 732 O O . GLN A 1 90 ? -5.939 3.636 0.408 1.00 88.25 90 GLN A O 1
ATOM 737 N N . TRP A 1 91 ? -3.905 2.954 -0.225 1.00 89.19 91 TRP A N 1
ATOM 738 C CA . TRP A 1 91 ? -3.414 2.793 1.147 1.00 89.19 91 TRP A CA 1
ATOM 739 C C . TRP A 1 91 ? -3.276 4.113 1.904 1.00 89.19 91 TRP A C 1
ATOM 741 O O . TRP A 1 91 ? -3.608 4.172 3.086 1.00 89.19 91 TRP A O 1
ATOM 751 N N . VAL A 1 92 ? -2.862 5.193 1.237 1.00 86.94 92 VAL A N 1
ATOM 752 C CA . VAL A 1 92 ? -2.835 6.533 1.842 1.00 86.94 92 VAL A CA 1
ATOM 753 C C . VAL A 1 92 ? -4.243 6.977 2.230 1.00 86.94 92 VAL A C 1
ATOM 755 O O . VAL A 1 92 ? -4.422 7.513 3.323 1.00 86.94 92 VAL A O 1
ATOM 758 N N . LYS A 1 93 ? -5.252 6.722 1.388 1.00 86.44 93 LYS A N 1
ATOM 759 C CA . LYS A 1 93 ? -6.655 6.998 1.726 1.00 86.44 93 LYS A CA 1
ATOM 760 C C . LYS A 1 93 ? -7.087 6.212 2.968 1.00 86.44 93 LYS A C 1
ATOM 762 O O . LYS A 1 93 ? -7.595 6.817 3.910 1.00 86.44 93 LYS A O 1
ATOM 767 N N . VAL A 1 94 ? -6.802 4.906 3.013 1.00 85.12 94 VAL A N 1
ATOM 768 C CA . VAL A 1 94 ? -7.077 4.063 4.190 1.00 85.12 94 VAL A CA 1
ATOM 769 C C . VAL A 1 94 ? -6.403 4.629 5.445 1.00 85.12 94 VAL A C 1
ATOM 771 O O . VAL A 1 94 ? -7.064 4.780 6.472 1.00 85.12 94 VAL A O 1
ATOM 774 N N . GLY A 1 95 ? -5.123 5.010 5.360 1.00 83.81 95 GLY A N 1
ATOM 775 C CA . GLY A 1 95 ? -4.373 5.609 6.466 1.00 83.81 95 GLY A CA 1
ATOM 776 C C . GLY A 1 95 ? -4.945 6.950 6.940 1.00 83.81 95 GLY A C 1
ATOM 777 O O . GLY A 1 95 ? -5.052 7.187 8.142 1.00 83.81 95 GLY A O 1
ATOM 778 N N . GLN A 1 96 ? -5.376 7.815 6.021 1.00 84.50 96 GLN A N 1
ATOM 779 C CA . GLN A 1 96 ? -6.014 9.090 6.363 1.00 84.50 96 GLN A CA 1
ATOM 780 C C . GLN A 1 96 ? -7.369 8.893 7.047 1.00 84.50 96 GLN A C 1
ATOM 782 O O . GLN A 1 96 ? -7.674 9.587 8.017 1.00 84.50 96 GLN A O 1
ATOM 787 N N . ASP A 1 97 ? -8.187 7.965 6.558 1.00 82.56 97 ASP A N 1
ATOM 788 C CA . ASP A 1 97 ? -9.506 7.695 7.134 1.00 82.56 97 ASP A CA 1
ATOM 789 C C . ASP A 1 97 ? -9.384 7.087 8.539 1.00 82.56 97 ASP A C 1
ATOM 791 O O . ASP A 1 97 ? -10.083 7.499 9.465 1.00 82.56 97 ASP A O 1
ATOM 795 N N . VAL A 1 98 ? -8.395 6.218 8.733 1.00 76.19 98 VAL A N 1
ATOM 796 C CA . VAL A 1 98 ? -7.970 5.694 10.036 1.00 76.19 98 VAL A CA 1
ATOM 797 C C . VAL A 1 98 ? -7.534 6.804 10.999 1.00 76.19 98 VAL A C 1
ATOM 799 O O . VAL A 1 98 ? -7.989 6.843 12.142 1.00 76.19 98 VAL A O 1
ATOM 802 N N . GLN A 1 99 ? -6.683 7.733 10.555 1.00 77.75 99 GLN A N 1
ATOM 803 C CA . GLN A 1 99 ? -6.218 8.845 11.392 1.00 77.75 99 GLN A CA 1
ATOM 804 C C . GLN A 1 99 ? -7.364 9.775 11.800 1.00 77.75 99 GLN A C 1
ATOM 806 O O . GLN A 1 99 ? -7.410 10.224 12.945 1.00 77.75 99 GLN A O 1
ATOM 811 N N . LYS A 1 100 ? -8.317 10.033 10.895 1.00 78.25 100 LYS A N 1
ATOM 812 C CA . LYS A 1 100 ? -9.529 10.798 11.220 1.00 78.25 100 LYS A CA 1
ATOM 813 C C . LYS A 1 100 ? -10.353 10.096 12.297 1.00 78.25 100 LYS A C 1
ATOM 815 O O . LYS A 1 100 ? -10.771 10.763 13.236 1.00 78.25 100 LYS A O 1
ATOM 820 N N . LEU A 1 101 ? -10.554 8.779 12.191 1.00 70.19 101 LEU A N 1
ATOM 821 C CA . LEU A 1 101 ? -11.282 7.993 13.194 1.00 70.19 101 LEU A CA 1
ATOM 822 C C . LEU A 1 101 ? -10.580 8.008 14.558 1.00 70.19 101 LEU A C 1
ATOM 824 O O . LEU A 1 101 ? -11.239 8.187 15.577 1.00 70.19 101 LEU A O 1
ATOM 828 N N . ALA A 1 102 ? -9.251 7.887 14.581 1.00 68.94 102 ALA A N 1
ATOM 829 C CA . ALA A 1 102 ? -8.457 7.956 15.809 1.00 68.94 102 ALA A CA 1
ATOM 830 C C . ALA A 1 102 ? -8.461 9.355 16.459 1.00 68.94 102 ALA A C 1
ATOM 832 O O . ALA A 1 102 ? -8.302 9.472 17.672 1.00 68.94 102 ALA A O 1
ATOM 833 N N . ALA A 1 103 ? -8.649 10.412 15.663 1.00 72.38 103 ALA A N 1
ATOM 834 C CA . ALA A 1 103 ? -8.741 11.791 16.136 1.00 72.38 103 ALA A CA 1
ATOM 835 C C . ALA A 1 103 ? -10.154 12.191 16.606 1.00 72.38 103 ALA A C 1
ATOM 837 O O . ALA A 1 103 ? -10.319 13.280 17.165 1.00 72.38 103 ALA A O 1
ATOM 838 N N . LEU A 1 104 ? -11.178 11.351 16.393 1.00 65.19 104 LEU A N 1
ATOM 839 C CA . LEU A 1 104 ? -12.519 11.620 16.909 1.00 65.19 104 LEU A CA 1
ATOM 840 C C . LEU A 1 104 ? -12.518 11.498 18.443 1.00 65.19 104 LEU A C 1
ATOM 842 O O . LEU A 1 104 ? -12.062 10.488 18.983 1.00 65.19 104 LEU A O 1
ATOM 846 N N . PRO A 1 105 ? -13.050 12.494 19.173 1.00 53.72 105 PRO A N 1
ATOM 847 C CA . PRO A 1 105 ? -13.181 12.391 20.618 1.00 53.72 105 PRO A CA 1
ATOM 848 C C . PRO A 1 105 ? -14.097 11.211 20.970 1.00 53.72 105 PRO A C 1
ATOM 850 O O . PRO A 1 105 ? -15.166 11.051 20.379 1.00 53.72 105 PRO A O 1
ATOM 853 N N . SER A 1 106 ? -13.707 10.423 21.976 1.00 57.47 106 SER A N 1
ATOM 854 C CA . SER A 1 106 ? -14.370 9.184 22.431 1.00 57.47 106 SER A CA 1
ATOM 855 C C . SER A 1 106 ? -15.849 9.329 22.843 1.00 57.47 106 SER A C 1
ATOM 857 O O . SER A 1 106 ? -16.477 8.345 23.214 1.00 57.47 106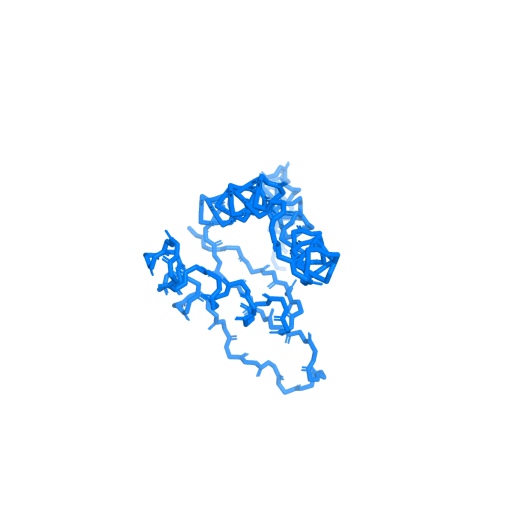 SER A O 1
ATOM 859 N N . ASN A 1 107 ? -16.416 10.537 22.781 1.00 47.09 107 ASN A N 1
ATOM 860 C CA . ASN A 1 107 ? -17.770 10.880 23.219 1.00 47.09 107 ASN A CA 1
ATOM 861 C C . ASN A 1 107 ? -18.856 10.789 22.132 1.00 47.09 107 ASN A C 1
ATOM 863 O O . ASN A 1 107 ? -20.011 11.063 22.440 1.00 47.09 107 ASN A O 1
ATOM 867 N N . ASN A 1 108 ? -18.528 10.412 20.891 1.00 47.22 108 ASN A N 1
ATOM 868 C CA . ASN A 1 108 ? -19.521 10.315 19.807 1.00 47.22 108 ASN A CA 1
ATOM 869 C C . ASN A 1 108 ? -19.883 8.885 19.378 1.00 47.22 108 ASN A C 1
ATOM 871 O O . ASN A 1 108 ? -20.609 8.718 18.400 1.00 47.22 108 ASN A O 1
ATOM 875 N N . VAL A 1 109 ? -19.463 7.855 20.118 1.00 44.22 109 VAL A N 1
ATOM 876 C CA . VAL A 1 109 ? -20.053 6.513 19.975 1.00 44.22 109 VAL A CA 1
ATOM 877 C C . VAL A 1 109 ? -21.294 6.451 20.872 1.00 44.22 109 VAL A C 1
ATOM 879 O O . VAL A 1 109 ? -21.269 5.889 21.964 1.00 44.22 109 VAL A O 1
ATOM 882 N N . LEU A 1 110 ? -22.367 7.129 20.455 1.00 44.22 110 LEU A N 1
ATOM 883 C CA . LEU A 1 110 ? -23.690 6.941 21.049 1.00 44.22 110 LEU A CA 1
ATOM 884 C C . LEU A 1 110 ? -24.292 5.644 20.493 1.00 44.22 110 LEU A C 1
ATOM 886 O O . LEU A 1 110 ? -24.462 5.537 19.284 1.00 44.22 110 LEU A O 1
ATOM 890 N N . HIS A 1 111 ? -24.542 4.717 21.426 1.00 37.38 111 HIS A N 1
ATOM 891 C CA . HIS A 1 111 ? -25.533 3.628 21.463 1.00 37.38 111 HIS A CA 1
ATOM 892 C C . HIS A 1 111 ? -26.115 3.080 20.154 1.00 37.38 111 HIS A C 1
ATOM 894 O O . HIS A 1 111 ? -26.851 3.819 19.465 1.00 37.38 111 HIS A O 1
#